Protein AF-A0A1Y5HBG3-F1 (afdb_monomer_lite)

Foldseek 3Di:
DDDDPPDDQDLDDDVVLLVVLLVVLLLQDDNCRVCVDGNHDDPVSLVVCLVVPVVSVVSNVVSNVSNVVNVVVVVVVCVVPPPPD

pLDDT: mean 89.22, std 15.56, range [34.94, 98.62]

Secondary structure (DSSP, 8-state):
--------S--S--HHHHHHHHHHHHTT--HHHHTTSTTPPPHHHHHHHHHH-HHHHHHHHHHHHHHHHHHHHHHHHHHHT----

Structure (mmCIF, N/CA/C/O backbone):
data_AF-A0A1Y5HBG3-F1
#
_entry.id   AF-A0A1Y5HBG3-F1
#
loop_
_atom_site.group_PDB
_atom_site.id
_atom_site.type_symbol
_atom_site.label_atom_id
_atom_site.label_alt_id
_atom_site.label_comp_id
_atom_site.label_asym_id
_atom_site.label_entity_id
_atom_site.label_seq_id
_atom_site.pdbx_PDB_ins_code
_atom_site.Cartn_x
_atom_site.Cartn_y
_atom_site.Cartn_z
_atom_site.occupancy
_atom_site.B_iso_or_equiv
_atom_site.auth_seq_id
_atom_site.auth_comp_id
_atom_site.auth_asym_id
_ato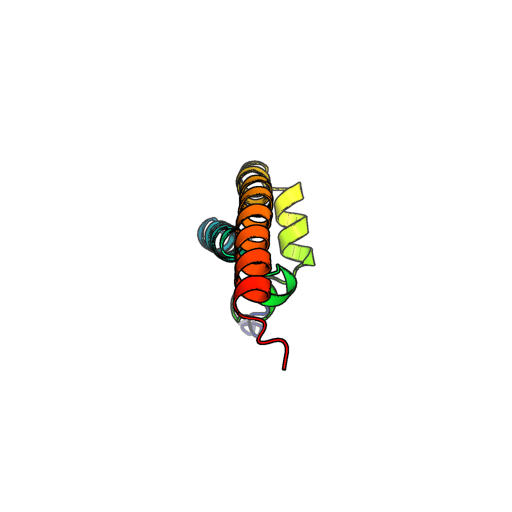m_site.auth_atom_id
_atom_site.pdbx_PDB_model_num
ATOM 1 N N . MET A 1 1 ? -36.208 -7.176 12.423 1.00 34.94 1 MET A N 1
ATOM 2 C CA . MET A 1 1 ? -34.791 -7.543 12.209 1.00 34.94 1 MET A CA 1
ATOM 3 C C . MET A 1 1 ? -34.265 -6.732 11.035 1.00 34.94 1 MET A C 1
ATOM 5 O O . MET A 1 1 ? -34.894 -6.759 9.986 1.00 34.94 1 MET A O 1
ATOM 9 N N . ALA A 1 2 ? -33.206 -5.941 11.215 1.00 40.47 2 ALA A N 1
ATOM 10 C CA . ALA A 1 2 ? -32.659 -5.112 10.139 1.00 40.47 2 ALA A CA 1
ATOM 11 C C . ALA A 1 2 ? -31.852 -5.982 9.162 1.00 40.47 2 ALA A C 1
ATOM 13 O O . ALA A 1 2 ? -30.973 -6.735 9.579 1.00 40.47 2 ALA A O 1
ATOM 14 N N . ALA A 1 3 ? -32.170 -5.897 7.869 1.00 44.19 3 ALA A N 1
ATOM 15 C CA . ALA A 1 3 ? -31.489 -6.639 6.817 1.00 44.19 3 ALA A CA 1
ATOM 16 C C . ALA A 1 3 ? -29.993 -6.274 6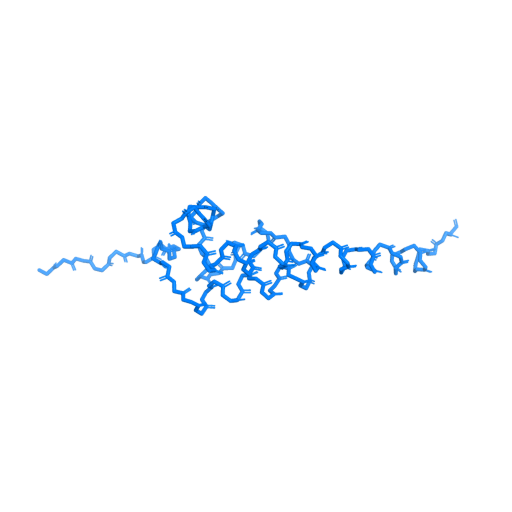.769 1.00 44.19 3 ALA A C 1
ATOM 18 O O . ALA A 1 3 ? -29.630 -5.098 6.686 1.00 44.19 3 ALA A O 1
ATOM 19 N N . LYS A 1 4 ? -29.129 -7.296 6.809 1.00 51.25 4 LYS A N 1
ATOM 20 C CA . LYS A 1 4 ? -27.674 -7.184 6.656 1.00 51.25 4 LYS A CA 1
ATOM 21 C C . LYS A 1 4 ? -27.391 -6.588 5.274 1.00 51.25 4 LYS A C 1
ATOM 23 O O . LYS A 1 4 ? -27.536 -7.270 4.261 1.00 51.25 4 LYS A O 1
ATOM 28 N N . ARG A 1 5 ? -27.071 -5.290 5.225 1.00 54.47 5 ARG A N 1
ATOM 29 C CA . ARG A 1 5 ? -26.694 -4.593 3.986 1.00 54.47 5 ARG A CA 1
ATOM 30 C C . ARG A 1 5 ? -25.555 -5.383 3.338 1.00 54.47 5 ARG A C 1
ATOM 32 O O . ARG A 1 5 ? -24.633 -5.773 4.053 1.00 54.47 5 ARG A O 1
ATOM 39 N N . LYS A 1 6 ? -25.635 -5.637 2.021 1.00 51.44 6 LYS A N 1
ATOM 40 C CA . LYS A 1 6 ? -24.504 -6.157 1.232 1.00 51.44 6 LYS A CA 1
ATOM 41 C C . LYS A 1 6 ? -23.296 -5.318 1.627 1.00 51.44 6 LYS A C 1
ATOM 43 O O . LYS A 1 6 ? -23.328 -4.107 1.419 1.00 51.44 6 LYS A O 1
ATOM 48 N N . MET A 1 7 ? -22.347 -5.928 2.333 1.00 54.28 7 MET A N 1
ATOM 49 C CA . MET A 1 7 ? -21.251 -5.205 2.961 1.00 54.28 7 MET A CA 1
ATOM 50 C C . MET A 1 7 ? -20.449 -4.577 1.827 1.00 54.28 7 MET A C 1
ATOM 52 O O . MET A 1 7 ? -19.770 -5.281 1.088 1.00 54.28 7 MET A O 1
ATOM 56 N N . GLY A 1 8 ? -20.636 -3.274 1.611 1.00 67.38 8 GLY A N 1
ATOM 57 C CA . GLY A 1 8 ? -19.790 -2.518 0.702 1.00 67.38 8 GLY A CA 1
ATOM 58 C C . GLY A 1 8 ? -18.347 -2.578 1.190 1.00 67.38 8 GLY A C 1
ATOM 59 O O . GLY A 1 8 ? -18.083 -3.015 2.314 1.00 67.38 8 GLY A O 1
ATOM 60 N N . ARG A 1 9 ? -17.417 -2.133 0.341 1.00 68.25 9 ARG A N 1
ATOM 61 C CA . ARG A 1 9 ? -16.002 -1.986 0.709 1.00 68.25 9 ARG A CA 1
ATOM 62 C C . ARG A 1 9 ? -15.871 -1.389 2.119 1.00 68.25 9 ARG A C 1
ATOM 64 O O . ARG A 1 9 ? -16.615 -0.447 2.416 1.00 68.25 9 ARG A O 1
ATOM 71 N N . PRO A 1 10 ? -14.980 -1.917 2.979 1.00 72.94 10 PRO A N 1
ATOM 72 C CA . PRO A 1 10 ? -14.906 -1.493 4.372 1.00 72.94 10 PRO A CA 1
ATOM 73 C C . PRO A 1 10 ? -14.745 0.023 4.479 1.00 72.94 10 PRO A C 1
ATOM 75 O O . PRO A 1 10 ? -13.914 0.611 3.795 1.00 72.94 10 PRO A O 1
ATOM 78 N N . SER A 1 11 ? -15.553 0.666 5.319 1.00 80.50 11 SER A N 1
ATOM 79 C CA . SER A 1 11 ? -15.428 2.100 5.621 1.00 80.50 11 SER A CA 1
ATOM 80 C C . SER A 1 11 ? -14.715 2.360 6.949 1.00 80.50 11 SER A C 1
ATOM 82 O O . SER A 1 11 ? -14.226 3.462 7.191 1.00 80.50 11 SER A O 1
ATOM 84 N N . THR A 1 12 ? -14.666 1.350 7.819 1.00 90.31 12 THR A N 1
ATOM 85 C CA . THR A 1 12 ? -14.042 1.421 9.142 1.00 90.31 12 THR A CA 1
ATOM 86 C C . THR A 1 12 ? -12.569 1.054 9.046 1.00 90.31 12 THR A C 1
ATOM 88 O O . THR A 1 12 ? -12.234 0.030 8.454 1.00 90.31 12 THR A O 1
ATOM 91 N N . TYR A 1 13 ? -11.710 1.885 9.638 1.00 93.06 13 TYR A N 1
ATOM 92 C CA . TYR A 1 13 ? -10.280 1.615 9.732 1.00 93.06 13 TYR A CA 1
ATOM 93 C C . TYR A 1 13 ? -10.016 0.405 10.626 1.00 93.06 13 TYR A C 1
ATOM 95 O O . TYR A 1 13 ? -10.521 0.337 11.748 1.00 93.06 13 TYR A O 1
ATOM 103 N N . THR A 1 14 ? -9.187 -0.511 10.135 1.00 94.88 14 THR A N 1
ATOM 104 C CA . THR A 1 14 ? -8.517 -1.515 10.961 1.00 94.88 14 THR A CA 1
ATOM 105 C C . THR A 1 14 ? -7.025 -1.473 10.660 1.00 94.88 14 THR A C 1
ATOM 107 O O . THR A 1 14 ? -6.611 -1.154 9.539 1.00 94.88 14 THR A O 1
ATOM 110 N N . GLU A 1 15 ? -6.210 -1.767 11.668 1.00 94.75 15 GLU A N 1
ATOM 111 C CA . GLU A 1 15 ? -4.756 -1.709 11.536 1.00 94.75 15 GLU A CA 1
ATOM 112 C C . GLU A 1 15 ? -4.243 -2.740 10.523 1.00 94.75 15 GLU A C 1
ATOM 114 O O . GLU A 1 15 ? -3.303 -2.467 9.782 1.00 94.75 15 GLU A O 1
ATOM 119 N N . GLU A 1 16 ? -4.902 -3.893 10.432 1.00 95.75 16 GLU A N 1
ATOM 120 C CA . GLU A 1 16 ? -4.577 -4.967 9.495 1.00 95.75 16 GLU A CA 1
ATOM 121 C C . GLU A 1 16 ? -4.741 -4.504 8.045 1.00 95.75 16 GLU A C 1
ATOM 123 O O . GLU A 1 16 ? -3.826 -4.668 7.242 1.00 95.75 16 GLU A O 1
ATOM 128 N N . ILE A 1 17 ? -5.867 -3.857 7.716 1.00 95.81 17 ILE A N 1
ATOM 129 C CA . ILE A 1 17 ? -6.111 -3.328 6.366 1.00 95.81 17 ILE A CA 1
ATOM 130 C C . ILE A 1 17 ? -5.149 -2.172 6.070 1.00 95.81 17 ILE A C 1
ATOM 132 O O . ILE A 1 17 ? -4.624 -2.072 4.962 1.00 95.81 17 ILE A O 1
ATOM 136 N N . GLY A 1 18 ? -4.883 -1.302 7.050 1.00 96.94 18 GLY A N 1
ATOM 137 C CA . GLY A 1 18 ? -3.904 -0.224 6.899 1.00 96.94 18 GLY A CA 1
ATOM 138 C C . GLY A 1 18 ? -2.500 -0.749 6.583 1.00 96.94 18 GLY A C 1
ATOM 139 O O . GLY A 1 18 ? -1.854 -0.270 5.650 1.00 96.94 18 GLY A O 1
ATOM 140 N N . LYS A 1 19 ? -2.046 -1.768 7.319 1.00 97.81 19 LYS A N 1
ATOM 141 C CA . LYS A 1 19 ? -0.759 -2.441 7.097 1.00 97.81 19 LYS A CA 1
ATOM 142 C C . LYS A 1 19 ? -0.693 -3.106 5.727 1.00 97.81 19 LYS A C 1
ATOM 144 O O . LYS A 1 19 ? 0.300 -2.919 5.032 1.00 97.81 19 LYS A O 1
ATOM 149 N N . GLU A 1 20 ? -1.752 -3.804 5.327 1.00 97.81 20 GLU A N 1
ATOM 150 C CA . GLU A 1 20 ? -1.846 -4.454 4.016 1.00 97.81 20 GLU A CA 1
ATOM 151 C C . GLU A 1 20 ? -1.705 -3.444 2.867 1.00 97.81 20 GLU A C 1
ATOM 153 O O . GLU A 1 20 ? -0.904 -3.636 1.952 1.00 97.81 20 GLU A O 1
ATOM 158 N N . ILE A 1 21 ? -2.420 -2.315 2.944 1.00 97.88 21 ILE A N 1
ATOM 159 C CA . ILE A 1 21 ? -2.325 -1.241 1.944 1.00 97.88 21 ILE A CA 1
ATOM 160 C C . ILE A 1 21 ? -0.895 -0.692 1.868 1.00 97.88 21 ILE A C 1
ATOM 162 O O . ILE A 1 21 ? -0.368 -0.506 0.771 1.00 97.88 21 ILE A O 1
ATOM 166 N N . CYS A 1 22 ? -0.264 -0.422 3.014 1.00 98.44 22 CYS A N 1
ATOM 167 C CA . CYS A 1 22 ? 1.106 0.088 3.059 1.00 98.44 22 CYS A CA 1
ATOM 168 C C . CYS A 1 22 ? 2.111 -0.917 2.481 1.00 98.44 22 CYS A C 1
ATOM 170 O O . CYS A 1 22 ? 2.972 -0.520 1.701 1.00 98.44 22 CYS A O 1
ATOM 172 N N . LEU A 1 23 ? 1.979 -2.205 2.812 1.00 98.44 23 LEU A N 1
ATOM 173 C CA . LEU A 1 23 ? 2.859 -3.262 2.316 1.00 98.44 23 LEU A CA 1
ATOM 174 C C . LEU A 1 23 ? 2.790 -3.374 0.789 1.00 98.44 23 LEU A C 1
ATOM 176 O O . LEU A 1 23 ? 3.814 -3.282 0.114 1.00 98.44 23 LEU A O 1
ATOM 180 N N . ARG A 1 24 ? 1.582 -3.502 0.232 1.00 98.31 24 ARG A N 1
ATOM 181 C CA . ARG A 1 24 ? 1.380 -3.598 -1.222 1.00 98.31 24 ARG A CA 1
ATOM 182 C C . ARG A 1 24 ? 1.866 -2.358 -1.960 1.00 98.31 24 ARG A C 1
ATOM 184 O O . ARG A 1 24 ? 2.464 -2.460 -3.030 1.00 98.31 24 ARG A O 1
ATOM 191 N N . MET A 1 25 ? 1.645 -1.182 -1.372 1.00 98.44 25 MET A N 1
ATOM 192 C CA . MET A 1 25 ? 2.112 0.074 -1.948 1.00 98.44 25 MET A CA 1
ATOM 193 C C . MET A 1 25 ? 3.639 0.123 -2.012 1.00 98.44 25 MET A C 1
ATOM 195 O O . MET A 1 25 ? 4.176 0.408 -3.081 1.00 98.44 25 MET A O 1
ATOM 199 N N . ALA A 1 26 ? 4.326 -0.223 -0.919 1.00 98.56 26 ALA A N 1
ATOM 200 C CA . ALA A 1 26 ? 5.787 -0.297 -0.877 1.00 98.56 26 ALA A CA 1
ATOM 201 C C . ALA A 1 26 ? 6.348 -1.276 -1.926 1.00 98.56 26 ALA A C 1
ATOM 203 O O . ALA A 1 26 ? 7.370 -1.001 -2.548 1.00 98.56 26 ALA A O 1
ATOM 204 N N . MET A 1 27 ? 5.627 -2.366 -2.211 1.00 98.19 27 MET A N 1
ATOM 205 C CA . MET A 1 27 ? 5.959 -3.339 -3.264 1.00 98.19 27 MET A CA 1
ATOM 206 C C . MET A 1 27 ? 5.677 -2.857 -4.700 1.00 98.19 27 MET A C 1
ATOM 208 O O . MET A 1 27 ? 5.788 -3.633 -5.650 1.00 98.19 27 MET A O 1
ATOM 212 N N . GLY A 1 28 ? 5.331 -1.584 -4.897 1.00 97.81 28 GLY A N 1
ATOM 213 C CA . GLY A 1 28 ? 5.150 -0.999 -6.225 1.00 97.81 28 GLY A CA 1
ATOM 214 C C . GLY A 1 28 ? 3.700 -0.968 -6.706 1.00 97.81 28 GLY A C 1
ATOM 215 O O . GLY A 1 28 ? 3.432 -0.435 -7.783 1.00 97.81 28 GLY A O 1
ATOM 216 N N . GLU A 1 29 ? 2.727 -1.457 -5.935 1.00 98.12 29 GLU A N 1
ATOM 217 C CA . GLU A 1 29 ? 1.335 -1.421 -6.377 1.00 98.12 29 GLU A CA 1
ATOM 218 C C . GLU A 1 29 ? 0.694 -0.041 -6.175 1.00 98.12 29 GLU A C 1
ATOM 220 O O . GLU A 1 29 ? 0.783 0.593 -5.121 1.00 98.12 29 GLU A O 1
ATOM 225 N N . THR A 1 30 ? 0.001 0.457 -7.196 1.00 97.56 30 THR A N 1
ATOM 226 C CA . THR A 1 30 ? -0.713 1.736 -7.089 1.00 97.56 30 THR A CA 1
ATOM 227 C C . THR A 1 30 ? -1.897 1.627 -6.127 1.00 97.56 30 THR A C 1
ATOM 229 O O . THR A 1 30 ? -2.585 0.612 -6.085 1.00 97.56 30 THR A O 1
ATOM 232 N N . VAL A 1 31 ? -2.221 2.710 -5.412 1.00 96.50 31 VAL A N 1
ATOM 233 C CA . VAL A 1 31 ? -3.411 2.754 -4.535 1.00 96.50 31 VAL A CA 1
ATOM 234 C C . VAL A 1 31 ? -4.687 2.430 -5.315 1.00 96.50 31 VAL A C 1
ATOM 236 O O . VAL A 1 31 ? -5.560 1.731 -4.814 1.00 96.50 31 VAL A O 1
ATOM 239 N N . THR A 1 32 ? -4.795 2.895 -6.561 1.00 96.00 32 THR A N 1
ATOM 240 C CA . THR A 1 32 ? -5.921 2.565 -7.443 1.00 96.00 32 THR A CA 1
ATOM 241 C C . THR A 1 32 ? -5.975 1.074 -7.768 1.00 96.00 32 THR A C 1
ATOM 243 O O . THR A 1 32 ? -7.070 0.518 -7.759 1.00 96.00 32 THR A O 1
ATOM 246 N N . GLY A 1 33 ? -4.829 0.427 -8.006 1.00 97.12 33 GLY A N 1
ATOM 247 C CA . GLY A 1 33 ? -4.700 -1.027 -8.144 1.00 97.12 33 GLY A CA 1
ATOM 248 C C . GLY A 1 33 ? -5.165 -1.766 -6.892 1.00 97.12 33 GLY A C 1
ATOM 249 O O . GLY A 1 33 ? -6.127 -2.521 -6.974 1.00 97.12 33 GLY A 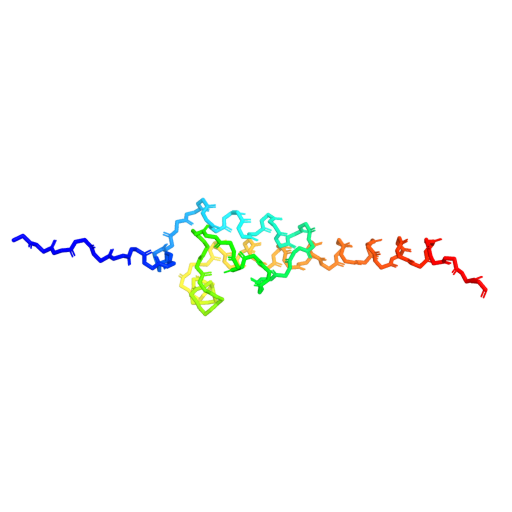O 1
ATOM 250 N N . ILE A 1 34 ? -4.600 -1.416 -5.734 1.00 96.75 34 ILE A N 1
ATOM 251 C CA . ILE A 1 34 ? -4.915 -2.026 -4.433 1.00 96.75 34 ILE A CA 1
ATOM 252 C C . ILE A 1 34 ? -6.418 -1.949 -4.136 1.00 96.75 34 ILE A C 1
ATOM 254 O O . ILE A 1 34 ? -7.032 -2.918 -3.703 1.00 96.75 34 ILE A O 1
ATOM 258 N N . THR A 1 35 ? -7.054 -0.808 -4.428 1.00 94.81 35 THR A N 1
ATOM 259 C CA . THR A 1 35 ? -8.494 -0.630 -4.181 1.00 94.81 35 THR A CA 1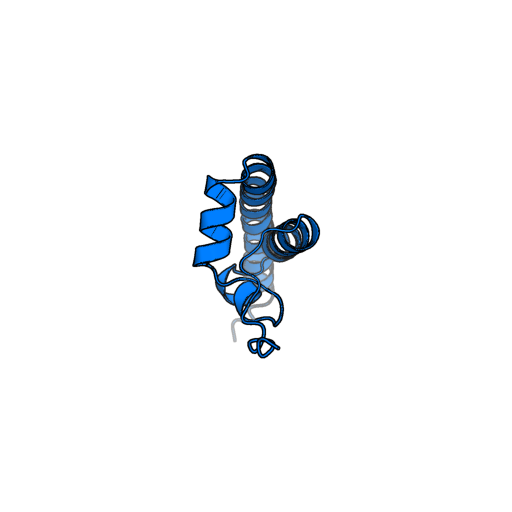
ATOM 260 C C . THR A 1 35 ? -9.391 -1.470 -5.087 1.00 94.81 35 THR A C 1
ATOM 262 O O . THR A 1 35 ? -10.603 -1.429 -4.901 1.00 94.81 35 THR A O 1
ATOM 265 N N . LYS A 1 36 ? -8.876 -2.168 -6.106 1.00 93.31 36 LYS A N 1
ATOM 266 C CA . LYS A 1 36 ? -9.699 -3.065 -6.934 1.00 93.31 36 LYS A CA 1
ATOM 267 C C . LYS A 1 36 ? -10.050 -4.353 -6.201 1.00 93.31 36 LYS A C 1
ATOM 269 O O . LYS A 1 36 ? -11.101 -4.911 -6.506 1.00 93.31 36 LYS A O 1
ATOM 274 N N . ASP A 1 37 ? -9.234 -4.753 -5.235 1.00 92.06 37 ASP A N 1
ATOM 275 C CA . ASP A 1 37 ? -9.418 -6.001 -4.513 1.00 92.06 37 ASP A CA 1
ATOM 276 C C . ASP A 1 37 ? -10.587 -5.932 -3.531 1.00 92.06 37 ASP A C 1
ATOM 278 O O . ASP A 1 37 ? -10.866 -4.907 -2.893 1.00 92.06 37 ASP A O 1
ATOM 282 N N . ASP A 1 38 ? -11.282 -7.060 -3.409 1.00 86.94 38 ASP A N 1
ATOM 283 C CA . ASP A 1 38 ? -12.366 -7.213 -2.452 1.00 86.94 38 ASP A CA 1
ATOM 284 C C . ASP A 1 38 ? -11.838 -7.075 -1.020 1.00 86.94 38 ASP A C 1
ATOM 286 O O . ASP A 1 38 ? -10.764 -7.555 -0.669 1.00 86.94 38 ASP A O 1
ATOM 290 N N . GLY A 1 39 ? -12.608 -6.394 -0.171 1.00 86.44 39 GLY A N 1
ATOM 291 C CA . GLY A 1 39 ? -12.196 -6.123 1.208 1.00 86.44 39 GLY A CA 1
ATOM 292 C C . GLY A 1 39 ? -11.249 -4.932 1.367 1.00 86.44 39 GLY A C 1
ATOM 293 O O . GLY A 1 39 ? -10.965 -4.558 2.502 1.00 86.44 39 GLY A O 1
ATOM 294 N N . ILE A 1 40 ? -10.839 -4.268 0.281 1.00 92.81 40 ILE A N 1
ATOM 295 C CA . ILE A 1 40 ? -10.086 -3.015 0.366 1.00 92.81 40 ILE A CA 1
ATOM 296 C C . ILE A 1 40 ? -11.035 -1.805 0.250 1.00 92.81 40 ILE A C 1
ATOM 298 O O . ILE A 1 40 ? -11.906 -1.765 -0.628 1.00 92.81 40 ILE A O 1
ATOM 302 N N . PRO A 1 41 ? -10.912 -0.792 1.131 1.00 93.44 41 PRO A N 1
ATOM 303 C CA . PRO A 1 41 ? -11.635 0.477 1.013 1.00 93.44 41 PRO A CA 1
ATOM 304 C C . PRO A 1 41 ? -11.392 1.173 -0.334 1.00 93.44 41 PRO A C 1
ATOM 306 O O . PRO A 1 41 ? -10.353 1.027 -0.970 1.00 93.44 41 PRO A O 1
ATOM 309 N N . VAL A 1 42 ? -12.330 2.021 -0.760 1.00 94.44 42 VAL A N 1
ATOM 310 C CA . VAL A 1 42 ? -12.088 2.934 -1.892 1.00 94.44 42 VAL A CA 1
ATOM 311 C C . VAL A 1 42 ? -10.996 3.954 -1.548 1.00 94.44 42 VAL A C 1
ATOM 313 O O . VAL A 1 42 ? -10.828 4.333 -0.389 1.00 94.44 42 VAL A O 1
ATOM 316 N N . GLN A 1 43 ? -10.308 4.478 -2.564 1.00 95.31 43 GLN A N 1
ATOM 317 C CA . GLN A 1 43 ? -9.207 5.436 -2.396 1.00 95.31 43 GLN A CA 1
ATOM 318 C C . GLN A 1 43 ? -9.570 6.647 -1.518 1.00 95.31 43 GLN A C 1
ATOM 320 O O . GLN A 1 43 ? -8.767 7.073 -0.691 1.00 95.31 43 GLN A O 1
ATOM 325 N N . GLN A 1 44 ? -10.794 7.172 -1.646 1.00 95.62 44 GLN A N 1
ATOM 326 C CA . GLN A 1 44 ? -11.270 8.289 -0.824 1.00 95.62 44 GLN A CA 1
ATOM 327 C C . GLN A 1 44 ? -11.275 7.954 0.677 1.00 95.62 44 GLN A C 1
ATOM 329 O O . GLN A 1 44 ? -10.875 8.787 1.487 1.00 95.62 44 GLN A O 1
ATOM 334 N N . VAL A 1 45 ? -11.686 6.737 1.048 1.00 95.44 45 VAL A N 1
ATOM 335 C CA . VAL A 1 45 ? -11.711 6.275 2.445 1.00 95.44 45 VAL A CA 1
ATOM 336 C C . VAL A 1 45 ? -10.286 6.116 2.976 1.00 95.44 45 VAL A C 1
ATOM 338 O O . VAL A 1 45 ? -9.996 6.579 4.073 1.00 95.44 45 VAL A O 1
ATOM 341 N N . ILE A 1 46 ? -9.368 5.568 2.173 1.00 96.19 46 ILE A N 1
ATOM 342 C CA . ILE A 1 46 ? -7.944 5.456 2.539 1.00 96.19 46 ILE A CA 1
ATOM 343 C C . ILE A 1 46 ? -7.353 6.839 2.832 1.00 96.19 46 ILE A C 1
ATOM 345 O O . ILE A 1 46 ? -6.683 7.043 3.843 1.00 96.19 46 ILE A O 1
ATOM 349 N N . TYR A 1 47 ? -7.615 7.819 1.969 1.00 96.00 47 TYR A N 1
ATOM 350 C CA . TYR A 1 47 ? -7.127 9.180 2.178 1.00 96.00 47 TYR A CA 1
ATOM 351 C C . TYR A 1 47 ? -7.773 9.865 3.377 1.00 96.00 47 TYR A C 1
ATOM 353 O O . TYR A 1 47 ? -7.083 10.598 4.081 1.00 96.00 47 TYR A O 1
ATOM 361 N N . GLN A 1 48 ? -9.044 9.589 3.664 1.00 96.56 48 GLN A N 1
ATOM 362 C CA . GLN A 1 48 ? -9.677 10.043 4.897 1.00 96.56 48 GLN A CA 1
ATOM 363 C C . GLN A 1 48 ? -8.993 9.438 6.132 1.00 96.56 48 GLN A C 1
ATOM 365 O O . GLN A 1 48 ? -8.703 10.166 7.079 1.00 96.56 48 GLN A O 1
ATOM 370 N N . TRP A 1 49 ? -8.663 8.143 6.116 1.00 96.56 49 TRP A N 1
ATOM 371 C CA . TRP A 1 49 ? -7.939 7.502 7.217 1.00 96.56 49 TRP A CA 1
ATOM 372 C C . TRP A 1 49 ? -6.580 8.148 7.470 1.00 96.56 49 TRP A C 1
ATOM 374 O O . TRP A 1 49 ? -6.213 8.317 8.625 1.00 96.56 49 TRP 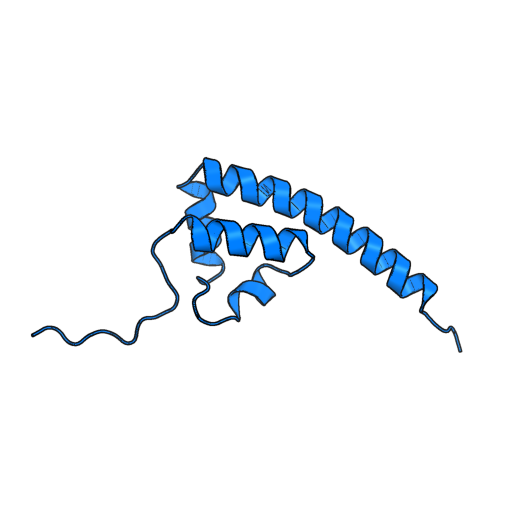A O 1
ATOM 384 N N . ARG A 1 50 ? -5.869 8.597 6.429 1.00 97.38 50 ARG A N 1
ATOM 385 C CA . ARG A 1 50 ? -4.612 9.349 6.600 1.00 97.38 50 ARG A CA 1
ATOM 386 C C . ARG A 1 50 ? -4.790 10.676 7.342 1.00 97.38 50 ARG A C 1
ATOM 388 O O . ARG A 1 50 ? -3.863 11.126 8.002 1.00 97.38 50 ARG A O 1
ATOM 395 N N . GLN A 1 51 ? -5.948 11.320 7.225 1.00 96.62 51 GLN A N 1
ATOM 396 C CA . GLN A 1 51 ? -6.211 12.578 7.931 1.00 96.62 51 GLN A CA 1
ATOM 397 C C . GLN A 1 51 ? -6.585 12.347 9.400 1.00 96.62 51 GLN A C 1
ATOM 399 O O . GLN A 1 51 ? -6.306 13.189 10.246 1.00 96.62 51 GLN A O 1
ATOM 404 N N . ILE A 1 52 ? -7.227 11.215 9.697 1.00 97.00 52 ILE A N 1
ATOM 405 C CA . ILE A 1 52 ? -7.769 10.905 11.028 1.00 97.00 52 ILE A CA 1
ATOM 406 C C . ILE A 1 52 ? -6.758 10.127 11.882 1.00 97.00 52 ILE A C 1
ATOM 408 O O . ILE A 1 52 ? -6.647 10.363 13.083 1.00 97.00 52 ILE A O 1
ATOM 412 N N . HIS A 1 53 ? -6.014 9.200 11.277 1.00 97.00 53 HIS A N 1
ATOM 413 C CA . HIS A 1 53 ? -5.113 8.275 11.959 1.00 97.00 53 HIS A CA 1
ATOM 414 C C . HIS A 1 53 ? -3.657 8.641 11.661 1.00 97.00 53 HIS A C 1
ATOM 416 O O . HIS A 1 53 ? -3.106 8.275 10.621 1.00 97.00 53 HIS A O 1
ATOM 422 N N . HIS A 1 54 ? -3.028 9.365 12.591 1.00 97.00 54 HIS A N 1
ATOM 423 C CA . HIS A 1 54 ? -1.656 9.850 12.428 1.00 97.00 54 HIS A CA 1
ATOM 424 C C . HIS A 1 54 ? -0.655 8.712 12.183 1.00 97.00 54 HIS A C 1
ATOM 426 O O . HIS A 1 54 ? 0.127 8.794 11.239 1.00 97.00 54 HIS A O 1
ATOM 432 N N . ASP A 1 55 ? -0.741 7.625 12.953 1.00 96.38 55 ASP A N 1
ATOM 433 C CA . ASP A 1 55 ? 0.159 6.470 12.827 1.00 96.38 55 ASP A CA 1
ATOM 434 C C . ASP A 1 55 ? 0.022 5.764 11.474 1.00 96.38 55 ASP A C 1
ATOM 436 O O . ASP A 1 55 ? 1.008 5.302 10.901 1.00 96.38 55 ASP A O 1
ATOM 440 N N . PHE A 1 56 ? -1.189 5.737 10.912 1.00 97.88 56 PHE A N 1
ATOM 441 C CA . PHE A 1 56 ? -1.392 5.236 9.557 1.00 97.88 56 PHE A CA 1
ATOM 442 C C . PHE A 1 56 ? -0.766 6.173 8.520 1.00 97.88 56 PHE A C 1
ATOM 444 O O . PHE A 1 56 ? -0.148 5.706 7.570 1.00 97.88 56 PHE A O 1
ATOM 451 N N . ASN A 1 57 ? -0.878 7.493 8.694 1.00 98.25 57 ASN A N 1
ATOM 452 C CA . ASN A 1 57 ? -0.287 8.46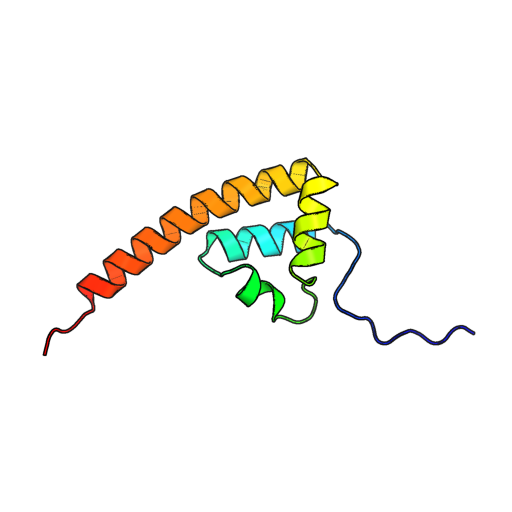1 7.768 1.00 98.25 57 ASN A CA 1
ATOM 453 C C . ASN A 1 57 ? 1.250 8.437 7.783 1.00 98.25 57 ASN A C 1
ATOM 455 O O . ASN A 1 57 ? 1.864 8.385 6.719 1.00 98.25 57 ASN A O 1
ATOM 459 N N . VAL A 1 58 ? 1.826 8.434 8.989 1.00 98.31 58 VAL A N 1
ATOM 460 C CA . VAL A 1 58 ? 2.942 7.577 9.414 1.00 98.31 58 VAL A CA 1
ATOM 461 C C . VAL A 1 58 ? 3.510 6.615 8.368 1.00 98.31 58 VAL A C 1
ATOM 463 O O . VAL A 1 58 ? 4.325 6.932 7.497 1.00 98.31 58 VAL A O 1
ATOM 466 N N . SER A 1 59 ? 3.014 5.387 8.485 1.00 98.06 59 SER A N 1
ATOM 467 C CA . SER A 1 59 ? 3.362 4.244 7.654 1.00 98.06 59 SER A CA 1
ATOM 468 C C . SER A 1 59 ? 3.070 4.464 6.173 1.00 98.06 59 SER A C 1
ATOM 470 O O . SER A 1 59 ? 3.873 4.060 5.342 1.00 98.06 59 SER A O 1
ATOM 472 N N . PHE A 1 60 ? 1.966 5.128 5.824 1.00 98.25 60 PHE A N 1
ATOM 473 C CA . PHE A 1 60 ? 1.593 5.385 4.433 1.00 98.25 60 PHE A CA 1
ATOM 474 C C . PHE A 1 60 ? 2.624 6.264 3.721 1.00 98.25 60 PHE A C 1
ATOM 476 O O . PHE A 1 60 ? 2.925 6.044 2.551 1.00 98.25 60 PHE A O 1
ATOM 483 N N . THR A 1 61 ? 3.162 7.270 4.411 1.00 98.38 61 THR A N 1
ATOM 484 C CA . THR A 1 61 ? 4.182 8.162 3.845 1.00 98.38 61 THR A CA 1
ATOM 485 C C . THR A 1 61 ? 5.471 7.392 3.581 1.00 98.38 61 THR A C 1
ATOM 487 O O . THR A 1 61 ? 5.973 7.446 2.465 1.00 98.38 61 THR A O 1
ATOM 490 N N . ARG A 1 62 ? 5.926 6.575 4.540 1.00 98.44 62 ARG A N 1
ATOM 491 C CA . ARG A 1 62 ? 7.099 5.701 4.351 1.00 98.44 62 ARG A CA 1
ATOM 492 C C . ARG A 1 62 ? 6.899 4.701 3.215 1.00 98.44 62 ARG A C 1
ATOM 494 O O . ARG A 1 62 ? 7.729 4.598 2.328 1.00 98.44 62 ARG A O 1
ATOM 501 N N . ALA A 1 63 ? 5.736 4.055 3.164 1.00 98.50 63 ALA A N 1
ATOM 502 C CA . ALA A 1 63 ? 5.405 3.138 2.080 1.00 98.50 63 ALA A CA 1
ATOM 503 C C . ALA A 1 63 ? 5.392 3.823 0.701 1.00 98.50 63 ALA A C 1
ATOM 505 O O . ALA A 1 63 ? 5.638 3.170 -0.308 1.00 98.50 63 ALA A O 1
ATOM 506 N N . ARG A 1 64 ? 5.104 5.133 0.627 1.00 98.06 64 ARG A N 1
ATOM 507 C CA . ARG A 1 64 ? 5.206 5.896 -0.625 1.00 98.06 64 ARG A CA 1
ATOM 508 C C . ARG A 1 64 ? 6.660 6.130 -1.023 1.00 98.06 64 ARG A C 1
ATOM 510 O O . ARG A 1 64 ? 6.956 6.068 -2.210 1.00 98.06 64 ARG A O 1
ATOM 517 N N . GLU A 1 65 ? 7.529 6.415 -0.063 1.00 98.50 65 GLU A N 1
ATOM 518 C CA . GLU A 1 65 ? 8.970 6.552 -0.296 1.00 98.50 65 GLU A CA 1
ATOM 519 C C . GLU A 1 65 ? 9.546 5.220 -0.802 1.00 98.50 65 GLU A C 1
ATOM 521 O O . GLU A 1 65 ? 10.142 5.179 -1.878 1.00 98.50 65 GLU A O 1
ATOM 526 N N . ASP A 1 66 ? 9.239 4.114 -0.119 1.00 98.62 66 ASP A N 1
ATOM 527 C CA . ASP A 1 66 ? 9.643 2.760 -0.524 1.00 98.62 66 ASP A CA 1
ATOM 528 C C . ASP A 1 66 ? 9.102 2.390 -1.912 1.00 98.62 66 ASP A C 1
ATOM 530 O O . ASP A 1 66 ? 9.818 1.834 -2.744 1.00 98.62 66 ASP A O 1
ATOM 534 N N . GLN A 1 67 ? 7.857 2.766 -2.217 1.00 98.56 67 GLN A N 1
ATOM 535 C CA . GLN A 1 67 ? 7.275 2.561 -3.541 1.00 98.56 67 GLN A CA 1
ATOM 536 C C . GLN A 1 67 ? 8.087 3.231 -4.653 1.00 98.56 67 GLN A C 1
ATOM 538 O O . GLN A 1 67 ? 8.209 2.668 -5.740 1.00 98.56 67 GLN A O 1
ATOM 543 N N . MET A 1 68 ? 8.623 4.432 -4.412 1.00 98.19 68 MET A N 1
ATOM 544 C CA . MET A 1 68 ? 9.438 5.134 -5.406 1.00 98.19 68 MET A CA 1
ATOM 545 C C . MET A 1 68 ? 10.756 4.401 -5.662 1.00 98.19 68 MET A C 1
ATOM 547 O O . MET A 1 68 ? 11.204 4.353 -6.809 1.00 98.19 68 MET A O 1
ATOM 551 N N . HIS A 1 69 ? 11.344 3.789 -4.632 1.00 98.25 69 HIS A N 1
ATOM 552 C CA . HIS A 1 69 ? 12.504 2.911 -4.790 1.00 98.25 69 HIS A CA 1
ATOM 553 C C . HIS A 1 69 ? 12.150 1.673 -5.616 1.00 98.25 69 HIS A C 1
ATOM 555 O O . HIS A 1 69 ? 12.778 1.435 -6.644 1.00 98.25 69 HIS A O 1
ATOM 561 N N . THR A 1 70 ? 11.070 0.974 -5.261 1.00 98.38 70 THR A N 1
ATOM 562 C CA . THR A 1 70 ? 10.599 -0.196 -6.015 1.00 98.38 70 THR A CA 1
ATOM 563 C C . THR A 1 70 ? 10.308 0.136 -7.480 1.00 98.38 70 THR A C 1
ATOM 565 O O . THR A 1 70 ? 10.689 -0.613 -8.377 1.00 98.38 70 THR A O 1
ATOM 568 N N . TRP A 1 71 ? 9.664 1.271 -7.763 1.00 98.25 71 TRP A N 1
ATOM 569 C CA . TRP A 1 71 ? 9.436 1.712 -9.140 1.00 98.25 71 TRP A CA 1
ATOM 570 C C . TRP A 1 71 ? 10.729 2.052 -9.870 1.00 98.25 71 TRP A C 1
ATOM 572 O O . TRP A 1 71 ? 10.836 1.756 -11.055 1.00 98.25 71 TRP A O 1
ATOM 582 N N . SER A 1 72 ? 11.710 2.641 -9.187 1.00 97.75 72 SER A N 1
ATOM 583 C CA . SER A 1 72 ? 13.013 2.931 -9.791 1.00 97.75 72 SER A CA 1
ATOM 584 C C . SER A 1 72 ? 13.707 1.641 -10.232 1.00 97.75 72 SER A C 1
ATOM 586 O O . SER A 1 72 ? 14.133 1.548 -11.382 1.00 97.75 72 SER A O 1
ATOM 588 N N . ASP A 1 73 ? 13.721 0.618 -9.375 1.00 96.50 73 ASP A N 1
ATOM 589 C CA . ASP A 1 73 ? 14.286 -0.697 -9.700 1.00 96.50 73 ASP A CA 1
ATOM 590 C C . ASP A 1 73 ? 13.536 -1.366 -10.863 1.00 96.50 73 ASP A C 1
ATOM 592 O O . ASP A 1 73 ? 14.147 -1.907 -11.786 1.00 96.50 73 ASP A O 1
ATOM 596 N N . GLN A 1 74 ? 12.201 -1.281 -10.867 1.00 95.56 74 GLN A N 1
ATOM 597 C CA . GLN A 1 74 ? 11.368 -1.807 -11.953 1.00 95.56 74 GLN A CA 1
ATOM 598 C C . GLN A 1 74 ? 11.620 -1.093 -13.286 1.00 95.56 74 GLN A C 1
ATOM 600 O O . GLN A 1 74 ? 11.647 -1.745 -14.328 1.00 95.56 74 GLN A O 1
ATOM 605 N N . ILE A 1 75 ? 11.820 0.228 -13.273 1.00 95.88 75 ILE A N 1
ATOM 606 C CA . ILE A 1 75 ? 12.141 1.012 -14.473 1.00 95.88 75 ILE A CA 1
ATOM 607 C C . ILE A 1 75 ? 13.503 0.595 -15.032 1.00 95.88 75 ILE A C 1
ATOM 609 O O . ILE A 1 75 ? 13.608 0.369 -16.236 1.00 95.88 75 ILE A O 1
ATOM 613 N N . VAL A 1 76 ? 14.527 0.460 -14.181 1.00 94.62 76 VAL A N 1
ATOM 614 C CA . VAL A 1 76 ? 15.858 -0.009 -14.607 1.00 94.62 76 VAL A CA 1
ATOM 615 C C . VAL A 1 76 ? 15.754 -1.407 -15.216 1.00 94.62 76 VAL A C 1
ATOM 617 O O . VAL A 1 76 ? 16.201 -1.621 -16.339 1.00 94.62 76 VAL A O 1
ATOM 620 N N . SER A 1 77 ? 15.061 -2.327 -14.539 1.00 92.69 77 SER A N 1
ATOM 621 C CA . SER A 1 77 ? 14.851 -3.686 -15.044 1.00 92.69 77 SER A CA 1
ATOM 622 C C . SER A 1 77 ? 14.089 -3.723 -16.374 1.00 92.69 77 SER A C 1
ATOM 624 O O . SER A 1 77 ? 14.385 -4.558 -17.227 1.00 92.69 77 SER A O 1
ATOM 626 N N . LEU A 1 78 ? 13.118 -2.829 -16.583 1.00 92.81 78 LEU A N 1
ATOM 627 C CA . LEU A 1 78 ? 12.397 -2.729 -17.852 1.00 92.81 78 LEU A CA 1
ATOM 628 C C . LEU A 1 78 ? 13.318 -2.285 -18.994 1.00 92.81 78 LEU A C 1
ATOM 630 O O . LEU A 1 78 ? 13.183 -2.796 -20.101 1.00 92.81 78 LEU A O 1
ATOM 634 N N . ILE A 1 79 ? 14.233 -1.348 -18.732 1.00 91.06 79 ILE A N 1
ATOM 635 C CA . ILE A 1 79 ? 15.196 -0.861 -19.728 1.00 91.06 79 ILE A CA 1
ATOM 636 C C . ILE A 1 79 ? 16.202 -1.959 -20.084 1.00 91.06 79 ILE A C 1
ATOM 638 O O . ILE A 1 79 ? 16.453 -2.173 -21.265 1.00 91.06 79 ILE A O 1
ATOM 642 N N . ASP A 1 80 ? 16.728 -2.685 -19.095 1.00 85.56 80 ASP A N 1
ATOM 643 C CA . ASP A 1 80 ? 17.684 -3.777 -19.335 1.00 85.56 80 ASP A CA 1
ATOM 644 C C . ASP A 1 80 ? 17.063 -4.927 -20.141 1.00 85.56 80 ASP A C 1
ATOM 646 O O . ASP A 1 80 ? 17.726 -5.546 -20.971 1.00 85.56 80 ASP A O 1
ATOM 650 N N . ASN A 1 81 ? 15.773 -5.197 -19.918 1.00 82.06 81 ASN A N 1
ATOM 651 C CA . ASN A 1 81 ? 15.017 -6.227 -20.631 1.00 82.06 81 ASN A CA 1
ATOM 652 C C . ASN A 1 81 ? 14.377 -5.725 -21.935 1.00 82.06 81 ASN A C 1
ATOM 654 O O . ASN A 1 81 ? 13.699 -6.498 -22.617 1.00 82.06 81 ASN A O 1
ATOM 658 N N . ALA A 1 82 ? 14.540 -4.446 -22.284 1.00 74.25 82 ALA A N 1
ATOM 659 C CA . ALA A 1 82 ? 14.077 -3.935 -23.561 1.00 74.25 82 ALA A CA 1
ATOM 660 C C . ALA A 1 82 ? 14.991 -4.481 -24.667 1.00 74.25 82 ALA A C 1
ATOM 662 O O . ALA A 1 82 ? 16.049 -3.923 -24.958 1.00 74.25 82 ALA A O 1
ATOM 663 N N . GLU A 1 83 ? 14.580 -5.578 -25.305 1.00 63.16 83 GLU A N 1
ATOM 664 C CA . GLU A 1 83 ? 15.143 -5.961 -26.597 1.00 63.16 83 GLU A CA 1
ATOM 665 C C . GLU A 1 83 ? 14.769 -4.877 -27.614 1.00 63.16 83 GLU A C 1
ATOM 667 O O . GLU A 1 83 ? 13.643 -4.808 -28.114 1.00 63.16 83 GLU A O 1
ATOM 672 N N . PHE A 1 84 ? 15.716 -3.984 -27.895 1.00 61.38 84 PHE A N 1
ATOM 673 C CA . PHE A 1 84 ? 15.654 -3.122 -29.065 1.00 61.38 84 PHE A CA 1
ATOM 674 C C . PHE A 1 84 ? 15.894 -4.005 -30.293 1.00 61.38 84 PHE A C 1
ATOM 676 O O . PHE A 1 84 ? 17.040 -4.291 -30.641 1.00 61.38 84 PHE A O 1
ATOM 683 N N . GLY A 1 85 ? 14.800 -4.499 -30.877 1.00 55.22 85 GLY A N 1
ATOM 684 C CA . GLY A 1 85 ? 14.805 -5.142 -32.192 1.00 55.22 85 GLY A CA 1
ATOM 685 C C . GLY A 1 85 ? 15.228 -4.191 -33.304 1.00 55.22 85 GLY A C 1
ATOM 686 O O . GLY A 1 85 ? 14.917 -2.981 -33.200 1.00 55.22 85 GLY A O 1
#

Sequence (85 aa):
MAAKRKMGRPSTYTEEIGKEICLRMAMGETVTGITKDDGIPVQQVIYQWRQIHHDFNVSFTRAREDQMHTWSDQIVSLIDNAEFG

Radius of gyration: 16.49 Å; chains: 1; bounding box: 52×20×45 Å